Protein AF-A0A7X6U8U7-F1 (afdb_monomer)

Solvent-accessible surface area (backbone atoms only — not comparable to full-atom values): 4763 Å² total; per-residue (Å²): 133,85,76,46,75,30,44,68,76,61,35,44,70,22,27,12,52,96,81,40,54,14,27,37,30,45,86,52,33,25,28,42,37,54,90,38,79,68,28,51,72,11,34,30,90,87,73,48,58,33,16,40,76,40,54,61,51,36,68,77,68,40,97,66,40,73,71,60,55,78,79,33,47,79,66,34,30,50,47,61,92,74,79,83,116

Foldseek 3Di:
DDFDEDELVRLQQCFLAPNHWFWEAAPFWIWTCNPPPCCHSQDHPNPHTGSYYCNPCLVVPNPCHPPCSVVTDTRGGYDDPPPPD

pLDDT: mean 91.94, std 12.19, range [41.12, 98.62]

Nearest PDB structures (foldseek):
  6nzx-assembly1_A  TM=9.775E-01  e=3.055E-09  Hadesarchaea archaeon YNP_N21
  6vz6-assembly1_A  TM=9.437E-01  e=7.241E-08  Methanococcoides burtonii
  1t0g-assembly1_A  TM=7.252E-01  e=1.248E-03  Arabidopsis thaliana
  4x8y-assembly1_A-2  TM=7.288E-01  e=3.289E-03  Homo sapiens
  4x8y-assembly2_B-3  TM=7.126E-01  e=8.126E-03  Homo sapiens

Structure (mmCIF, N/CA/C/O backbone):
data_AF-A0A7X6U8U7-F1
#
_entry.id   AF-A0A7X6U8U7-F1
#
loop_
_atom_site.group_PDB
_atom_site.id
_atom_site.type_symbol
_atom_site.label_atom_id
_atom_site.label_alt_id
_atom_site.label_comp_id
_atom_site.label_asym_id
_atom_site.label_entity_id
_atom_site.label_seq_id
_atom_site.pdbx_PDB_ins_code
_atom_site.Cartn_x
_atom_site.Cartn_y
_atom_site.Cartn_z
_atom_site.occupancy
_atom_site.B_iso_or_equiv
_atom_site.auth_seq_id
_atom_site.auth_comp_id
_atom_site.auth_asym_id
_atom_site.auth_atom_id
_atom_site.pdbx_PDB_model_num
ATOM 1 N N . MET A 1 1 ? -16.933 -16.105 8.021 1.00 48.41 1 MET A N 1
ATOM 2 C CA . MET A 1 1 ? -16.391 -14.743 8.191 1.00 48.41 1 MET A CA 1
ATOM 3 C C . MET A 1 1 ? -16.539 -14.061 6.852 1.00 48.41 1 MET A C 1
ATOM 5 O O . MET A 1 1 ? -16.120 -14.649 5.866 1.00 48.41 1 MET A O 1
ATOM 9 N N . THR A 1 2 ? -17.223 -12.926 6.802 1.00 70.12 2 THR A N 1
ATOM 10 C CA . THR A 1 2 ? -17.313 -12.105 5.593 1.00 70.12 2 THR A CA 1
ATOM 11 C C . THR A 1 2 ? -15.950 -11.494 5.308 1.00 70.12 2 THR A C 1
ATOM 13 O O . THR A 1 2 ? -15.249 -11.054 6.219 1.00 70.12 2 THR A O 1
ATOM 16 N N . GLU A 1 3 ? -15.551 -11.540 4.050 1.00 80.31 3 GLU A N 1
ATOM 17 C CA . GLU A 1 3 ? -14.315 -10.940 3.577 1.00 80.31 3 GLU A CA 1
ATOM 18 C C . GLU A 1 3 ? -14.531 -9.439 3.363 1.00 80.31 3 GLU A C 1
ATOM 20 O O . GLU A 1 3 ? -15.585 -9.044 2.868 1.00 80.31 3 GLU A O 1
ATOM 25 N N . GLN A 1 4 ? -13.582 -8.594 3.774 1.00 93.00 4 GLN A N 1
ATOM 26 C CA . GLN A 1 4 ? -13.702 -7.150 3.569 1.00 93.00 4 GLN A CA 1
ATOM 27 C C . GLN A 1 4 ? -13.477 -6.826 2.088 1.00 93.00 4 GLN A C 1
ATOM 29 O O . GLN A 1 4 ? -12.432 -7.165 1.533 1.00 93.00 4 GLN A O 1
ATOM 34 N N . ALA A 1 5 ? -14.441 -6.146 1.475 1.00 95.25 5 ALA A N 1
ATOM 35 C CA . ALA A 1 5 ? -14.318 -5.598 0.133 1.00 95.25 5 ALA A CA 1
ATOM 36 C C . ALA A 1 5 ? -13.771 -4.163 0.186 1.00 95.25 5 ALA A C 1
ATOM 38 O O . ALA A 1 5 ? -14.129 -3.384 1.079 1.00 95.25 5 ALA A O 1
ATOM 39 N N . PHE A 1 6 ? -12.912 -3.826 -0.771 1.00 95.56 6 PHE A N 1
ATOM 40 C CA . PHE A 1 6 ? -12.343 -2.495 -0.963 1.00 95.56 6 PHE A CA 1
ATOM 41 C C . PHE A 1 6 ? -12.574 -2.049 -2.404 1.00 95.56 6 PHE A C 1
ATOM 43 O O . PHE A 1 6 ? -12.237 -2.785 -3.322 1.00 95.56 6 PHE A O 1
ATOM 50 N N . THR A 1 7 ? -13.083 -0.839 -2.619 1.00 96.38 7 THR A N 1
ATOM 51 C CA . THR A 1 7 ? -12.968 -0.176 -3.927 1.00 96.38 7 THR A CA 1
ATOM 52 C C . THR A 1 7 ? -11.567 0.418 -4.080 1.00 96.38 7 THR A C 1
ATOM 54 O O . THR A 1 7 ? -10.835 0.554 -3.094 1.00 96.38 7 THR A O 1
ATOM 57 N N . LEU A 1 8 ? -11.191 0.834 -5.292 1.00 95.69 8 LEU A N 1
ATOM 58 C CA . LEU A 1 8 ? -9.938 1.568 -5.509 1.00 95.69 8 LEU A CA 1
ATOM 59 C C . LEU A 1 8 ? -9.888 2.873 -4.697 1.00 95.69 8 LEU A C 1
ATOM 61 O O . LEU A 1 8 ? -8.853 3.200 -4.120 1.00 95.69 8 LEU A O 1
ATOM 65 N N . GLU A 1 9 ? -11.011 3.585 -4.588 1.00 95.75 9 GLU A N 1
ATOM 66 C CA . GLU A 1 9 ? -11.109 4.814 -3.790 1.00 95.75 9 GLU A CA 1
ATOM 67 C C . GLU A 1 9 ? -10.916 4.551 -2.292 1.00 95.75 9 GLU A C 1
ATOM 69 O O . GLU A 1 9 ? -10.204 5.295 -1.613 1.00 95.75 9 GLU A O 1
ATOM 74 N N . ALA A 1 10 ? -11.520 3.476 -1.772 1.00 96.12 10 ALA A N 1
ATOM 75 C CA . ALA A 1 10 ? -11.335 3.069 -0.385 1.00 96.12 10 ALA A CA 1
ATOM 76 C C . ALA A 1 10 ? -9.892 2.617 -0.135 1.00 96.12 10 ALA A C 1
ATOM 78 O O . ALA A 1 10 ? -9.298 3.002 0.871 1.00 96.12 10 ALA A O 1
ATOM 79 N N . LEU A 1 11 ? -9.309 1.846 -1.061 1.00 97.75 11 LEU A N 1
ATOM 80 C CA . LEU A 1 11 ? -7.921 1.400 -0.992 1.00 97.75 11 LEU A CA 1
ATOM 81 C C . LEU A 1 11 ? -6.950 2.589 -0.948 1.00 97.75 11 LEU A C 1
ATOM 83 O O . LEU A 1 11 ? -6.014 2.561 -0.154 1.00 97.75 11 LEU A O 1
ATOM 87 N N . ALA A 1 12 ? -7.208 3.655 -1.710 1.00 97.81 12 ALA A N 1
ATOM 88 C CA . ALA A 1 12 ? -6.368 4.853 -1.755 1.00 97.81 12 ALA A CA 1
ATOM 89 C C . ALA A 1 12 ? -6.223 5.582 -0.405 1.00 97.81 12 ALA A C 1
ATOM 91 O O . ALA A 1 12 ? -5.269 6.331 -0.223 1.00 97.81 12 ALA A O 1
ATOM 92 N N . GLN A 1 13 ? -7.122 5.347 0.559 1.00 97.88 13 GLN A N 1
ATOM 93 C CA . GLN A 1 13 ? -7.009 5.901 1.917 1.00 97.88 13 GLN A CA 1
ATOM 94 C C . GLN A 1 13 ? -5.956 5.179 2.777 1.00 97.88 13 GLN A C 1
ATOM 96 O O . GLN A 1 13 ? -5.549 5.684 3.823 1.00 97.88 13 GLN A O 1
ATOM 101 N N . TYR A 1 14 ? -5.517 3.993 2.352 1.00 98.12 14 TYR A N 1
ATOM 102 C CA . TYR A 1 14 ? -4.511 3.171 3.021 1.00 98.12 14 TYR A CA 1
ATOM 103 C C . TYR A 1 14 ? -3.140 3.371 2.365 1.00 98.12 14 TYR A C 1
ATOM 105 O O . TYR A 1 14 ? -2.499 2.429 1.893 1.00 98.12 14 TYR A O 1
ATOM 113 N N . ASP A 1 15 ? -2.712 4.629 2.312 1.00 98.25 15 ASP A N 1
ATOM 114 C CA . ASP A 1 15 ? -1.517 5.088 1.603 1.00 98.25 15 ASP A CA 1
ATOM 115 C C . ASP A 1 15 ? -0.223 5.012 2.424 1.00 98.25 15 ASP A C 1
ATOM 117 O O . ASP A 1 15 ? 0.845 5.272 1.877 1.00 98.25 15 ASP A O 1
ATOM 121 N N . GLY A 1 16 ? -0.284 4.654 3.710 1.00 97.50 16 GLY A N 1
ATOM 122 C CA . GLY A 1 16 ? 0.884 4.599 4.594 1.00 97.50 16 GLY A CA 1
ATOM 123 C C . GLY A 1 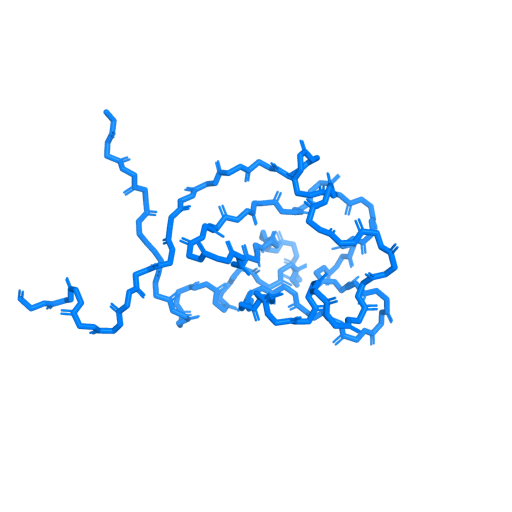16 ? 1.437 5.955 5.041 1.00 97.50 16 GLY A C 1
ATOM 124 O O . GLY A 1 16 ? 2.464 5.992 5.718 1.00 97.50 16 GLY A O 1
ATOM 125 N N . LEU A 1 17 ? 0.786 7.063 4.681 1.00 96.81 17 LEU A N 1
ATOM 126 C CA . LEU A 1 17 ? 1.236 8.410 5.023 1.00 96.81 17 LEU A CA 1
ATOM 127 C C . LEU A 1 17 ? 0.657 8.858 6.366 1.00 96.81 17 LEU A C 1
ATOM 129 O O . LEU A 1 17 ? -0.436 8.462 6.764 1.00 96.81 17 LEU A O 1
ATOM 133 N N . GLU A 1 18 ? 1.392 9.715 7.078 1.00 95.00 18 GLU A N 1
ATOM 134 C CA . GLU A 1 18 ? 0.941 10.327 8.341 1.00 95.00 18 GLU A CA 1
ATOM 135 C C . GLU A 1 18 ? 0.486 9.296 9.396 1.00 95.00 18 GLU A C 1
ATOM 137 O O . GLU A 1 18 ? -0.438 9.530 10.174 1.00 95.00 18 GLU A O 1
ATOM 142 N N . GLY A 1 19 ? 1.127 8.122 9.412 1.00 92.75 19 GLY A N 1
ATOM 143 C CA . GLY A 1 19 ? 0.801 7.028 10.331 1.00 92.75 19 GLY A CA 1
ATOM 144 C C . GLY A 1 19 ? -0.443 6.217 9.949 1.00 92.75 19 GLY A C 1
ATOM 145 O O . GLY A 1 19 ? -0.847 5.337 10.714 1.00 92.75 19 GLY A O 1
ATOM 146 N N . ARG A 1 20 ? -1.052 6.474 8.783 1.00 97.00 20 ARG A N 1
ATOM 147 C CA . ARG A 1 20 ? -2.093 5.607 8.222 1.00 97.00 20 ARG A CA 1
ATOM 148 C C . ARG A 1 20 ? -1.517 4.239 7.867 1.00 97.00 20 ARG A C 1
ATOM 150 O O . ARG A 1 20 ? -0.317 4.053 7.689 1.00 97.00 20 ARG A O 1
ATOM 157 N N . LYS A 1 21 ? -2.408 3.256 7.771 1.00 98.25 21 LYS A N 1
ATOM 158 C CA . LYS A 1 21 ? -2.081 1.914 7.284 1.00 98.25 21 LYS A CA 1
ATOM 159 C C . LYS A 1 21 ? -1.684 1.964 5.805 1.00 98.25 21 LYS A C 1
ATOM 161 O O . LYS A 1 21 ? -2.181 2.817 5.079 1.00 98.25 21 LYS A O 1
ATOM 166 N N . ALA A 1 22 ? -0.820 1.046 5.379 1.00 98.50 22 ALA A N 1
ATOM 167 C CA . ALA A 1 22 ? -0.337 0.933 4.004 1.00 98.50 22 ALA A CA 1
ATOM 168 C C . ALA A 1 22 ? -0.830 -0.379 3.387 1.00 98.50 22 ALA A C 1
ATOM 170 O O . ALA A 1 22 ? -0.351 -1.448 3.777 1.00 98.50 22 ALA A O 1
ATOM 171 N N . TYR A 1 23 ? -1.784 -0.319 2.455 1.00 98.62 23 TYR A N 1
ATOM 172 C CA . TYR A 1 23 ? -2.337 -1.498 1.774 1.00 98.62 23 TYR A CA 1
ATOM 173 C C . TYR A 1 23 ? -2.038 -1.471 0.276 1.00 98.62 23 TYR A C 1
ATOM 175 O O . TYR A 1 23 ? -1.945 -0.409 -0.324 1.00 98.62 23 TYR A O 1
ATOM 183 N N . ILE A 1 24 ? -1.930 -2.637 -0.355 1.00 98.38 24 ILE A N 1
ATOM 184 C CA . ILE A 1 24 ? -1.843 -2.764 -1.818 1.00 98.38 24 ILE A CA 1
ATOM 185 C C . ILE A 1 24 ? -2.813 -3.833 -2.306 1.00 98.38 24 ILE A C 1
ATOM 187 O O . ILE A 1 24 ? -3.081 -4.792 -1.581 1.00 98.38 24 ILE A O 1
ATOM 191 N N . ALA A 1 25 ? -3.304 -3.696 -3.533 1.00 98.19 25 ALA A N 1
ATOM 192 C CA . ALA A 1 25 ? -4.020 -4.764 -4.217 1.00 98.19 25 ALA A CA 1
ATOM 193 C C . ALA A 1 25 ? -3.091 -5.485 -5.202 1.00 98.19 25 ALA A C 1
ATOM 195 O O . ALA A 1 25 ? -2.286 -4.854 -5.884 1.00 98.19 25 ALA A O 1
ATOM 196 N N . VAL A 1 26 ? -3.190 -6.812 -5.252 1.00 97.56 26 VAL A N 1
ATOM 197 C CA . VAL A 1 26 ? -2.575 -7.649 -6.286 1.00 97.56 26 VAL A CA 1
ATOM 198 C C . VAL A 1 26 ? -3.533 -8.785 -6.620 1.00 97.56 26 VAL A C 1
ATOM 200 O O . VAL A 1 26 ? -3.956 -9.522 -5.733 1.00 97.56 26 VAL A O 1
ATOM 203 N N . ASP A 1 27 ? -3.864 -8.918 -7.901 1.00 95.56 27 ASP A N 1
ATOM 204 C CA . ASP A 1 27 ? -4.766 -9.922 -8.468 1.00 95.56 27 ASP A CA 1
ATOM 205 C C . ASP A 1 27 ? -6.104 -10.009 -7.716 1.00 95.56 27 ASP A C 1
ATOM 207 O O . ASP A 1 27 ? -6.581 -11.090 -7.368 1.00 95.56 27 ASP A O 1
ATOM 211 N N . GLY A 1 28 ? -6.686 -8.846 -7.409 1.00 95.62 28 GLY A N 1
ATOM 212 C CA . GLY A 1 28 ? -7.954 -8.739 -6.687 1.00 95.62 28 GLY A CA 1
ATOM 213 C C . GLY A 1 28 ? -7.862 -8.995 -5.179 1.00 95.62 28 GLY A C 1
ATOM 214 O O . GLY A 1 28 ? -8.879 -8.954 -4.495 1.00 95.62 28 GLY A O 1
ATOM 215 N N . VAL A 1 29 ? -6.674 -9.235 -4.619 1.00 97.31 29 VAL A N 1
ATOM 216 C CA . VAL A 1 29 ? -6.475 -9.442 -3.177 1.00 97.31 29 VAL A CA 1
ATOM 217 C C . VAL A 1 29 ? -5.815 -8.219 -2.554 1.00 97.31 29 VAL A C 1
ATOM 219 O O . VAL A 1 29 ? -4.814 -7.728 -3.065 1.00 97.31 29 VAL A O 1
ATOM 222 N N . VAL A 1 30 ? -6.342 -7.755 -1.418 1.00 98.12 30 VAL A N 1
ATOM 223 C CA . VAL A 1 30 ? -5.772 -6.631 -0.663 1.00 98.12 30 VAL A CA 1
ATOM 224 C C . VAL A 1 30 ? -4.870 -7.147 0.454 1.00 98.12 30 VAL A C 1
ATOM 226 O O . VAL A 1 30 ? -5.276 -7.971 1.284 1.00 98.12 30 VAL A O 1
ATOM 229 N N . TYR A 1 31 ? -3.644 -6.631 0.483 1.00 98.19 31 TYR A N 1
ATOM 230 C CA . TYR A 1 31 ? -2.585 -6.994 1.414 1.00 98.19 31 TYR A CA 1
ATOM 231 C C . TYR A 1 31 ? -2.180 -5.801 2.280 1.00 98.19 31 TYR A C 1
ATOM 233 O O . TYR A 1 31 ? -1.933 -4.714 1.765 1.00 98.19 31 TYR A O 1
ATOM 241 N N . ASP A 1 32 ? -2.055 -6.030 3.585 1.00 98.25 32 ASP A N 1
ATOM 242 C CA . ASP A 1 32 ? -1.453 -5.094 4.530 1.00 98.25 32 ASP A CA 1
ATOM 243 C C . ASP A 1 32 ? 0.071 -5.229 4.498 1.00 98.25 32 ASP A C 1
ATOM 245 O O . ASP A 1 32 ? 0.624 -6.288 4.824 1.00 98.25 32 ASP A O 1
ATOM 249 N N . VAL A 1 33 ? 0.729 -4.144 4.092 1.00 97.81 33 VAL A N 1
ATOM 250 C CA . VAL A 1 33 ? 2.187 -4.012 4.007 1.00 97.81 33 VAL A CA 1
ATOM 251 C C . VAL A 1 33 ? 2.744 -3.032 5.043 1.00 97.81 33 VAL A C 1
ATOM 253 O O . VAL A 1 33 ? 3.936 -2.745 5.014 1.00 97.81 33 VAL A O 1
ATOM 256 N N . THR A 1 34 ? 1.920 -2.555 5.985 1.00 97.94 34 THR A N 1
ATOM 257 C CA . THR A 1 34 ? 2.285 -1.524 6.977 1.00 97.94 34 THR A CA 1
ATOM 258 C C . THR A 1 34 ? 3.553 -1.874 7.751 1.00 97.94 34 THR A C 1
ATOM 260 O O . THR A 1 34 ? 4.415 -1.024 7.945 1.00 97.94 34 THR A O 1
ATOM 263 N N . ASP A 1 35 ? 3.684 -3.131 8.177 1.00 96.31 35 ASP A N 1
ATOM 264 C CA . ASP A 1 35 ? 4.796 -3.575 9.024 1.00 96.31 35 ASP A CA 1
ATOM 265 C C . ASP A 1 35 ? 5.978 -4.138 8.207 1.00 96.31 35 ASP A C 1
ATOM 267 O O . ASP A 1 35 ? 6.898 -4.749 8.757 1.00 96.31 35 ASP A O 1
ATOM 271 N N . ILE A 1 36 ? 5.969 -3.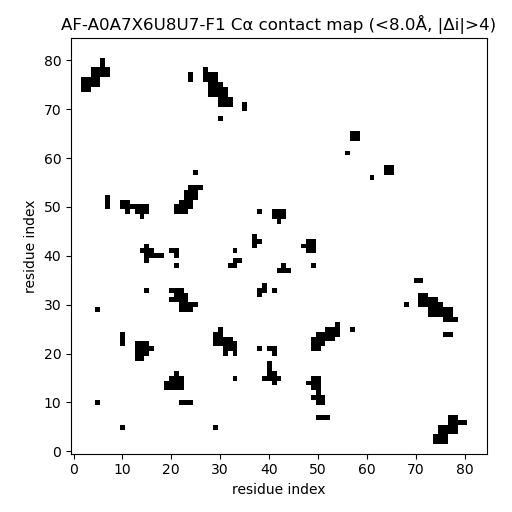958 6.878 1.00 96.00 36 ILE A N 1
ATOM 272 C CA . ILE A 1 36 ? 7.049 -4.390 5.988 1.00 96.00 36 ILE A CA 1
ATOM 273 C C . ILE A 1 36 ? 8.044 -3.231 5.821 1.00 96.00 36 ILE A C 1
ATOM 275 O O . ILE A 1 36 ? 7.687 -2.215 5.228 1.00 96.00 36 ILE A O 1
ATOM 279 N N . PRO A 1 37 ? 9.317 -3.372 6.248 1.00 95.31 37 PRO A N 1
ATOM 280 C CA . PRO A 1 37 ? 10.288 -2.271 6.222 1.00 95.31 37 PRO A CA 1
ATOM 281 C C . PRO A 1 37 ? 10.497 -1.628 4.844 1.00 95.31 37 PRO A C 1
ATOM 283 O O . PRO A 1 37 ? 10.788 -0.445 4.740 1.00 95.31 37 PRO A O 1
ATOM 286 N N . GLN A 1 38 ? 10.338 -2.402 3.769 1.00 95.00 38 GLN A N 1
ATOM 287 C CA . GLN A 1 38 ? 10.460 -1.929 2.388 1.00 95.00 38 GLN A CA 1
ATOM 288 C C . GLN A 1 38 ? 9.311 -1.010 1.936 1.00 95.00 38 GLN A C 1
ATOM 290 O O . GLN A 1 38 ? 9.392 -0.488 0.826 1.00 95.00 38 GLN A O 1
ATOM 295 N N . TRP A 1 39 ? 8.259 -0.872 2.743 1.00 96.81 39 TRP A N 1
ATOM 296 C CA . TRP A 1 39 ? 7.087 -0.020 2.527 1.00 96.81 39 TRP A CA 1
ATOM 297 C C . TRP A 1 39 ? 6.988 1.090 3.584 1.00 96.81 39 TRP A C 1
ATOM 299 O O . TRP A 1 39 ? 5.904 1.620 3.823 1.00 96.81 39 TRP A O 1
ATOM 309 N N . GLN A 1 40 ? 8.102 1.429 4.242 1.00 94.62 40 GLN A N 1
ATOM 310 C CA . GLN A 1 40 ? 8.142 2.511 5.222 1.00 94.62 40 GLN A CA 1
ATOM 311 C C . GLN A 1 40 ? 7.557 3.805 4.634 1.00 94.62 40 GLN A C 1
ATOM 313 O O . GLN A 1 40 ? 7.816 4.146 3.480 1.00 94.62 40 GLN A O 1
ATOM 318 N N . ASP A 1 41 ? 6.726 4.485 5.428 1.00 95.38 41 ASP A N 1
ATOM 319 C CA . ASP A 1 41 ? 5.977 5.685 5.029 1.00 95.38 41 ASP A CA 1
ATOM 320 C C . ASP A 1 41 ? 5.129 5.479 3.755 1.00 95.38 41 ASP A C 1
ATOM 322 O O . ASP A 1 41 ? 4.907 6.392 2.959 1.00 95.38 41 ASP A O 1
ATOM 326 N N . GLY A 1 42 ? 4.681 4.239 3.533 1.00 96.94 42 GLY A N 1
ATOM 327 C CA . GLY A 1 42 ? 3.853 3.855 2.397 1.00 96.94 42 GLY A CA 1
ATOM 328 C C . GLY A 1 42 ? 4.577 3.830 1.054 1.00 96.94 42 GLY A C 1
ATOM 329 O O . GLY A 1 42 ? 3.919 3.657 0.031 1.00 96.94 42 GLY A O 1
ATOM 330 N N . LEU A 1 43 ? 5.902 3.989 1.025 1.00 97.50 43 LEU A N 1
ATOM 331 C CA . LEU A 1 43 ? 6.665 4.141 -0.207 1.00 97.50 43 LEU A CA 1
ATOM 332 C C . LEU A 1 43 ? 7.630 2.97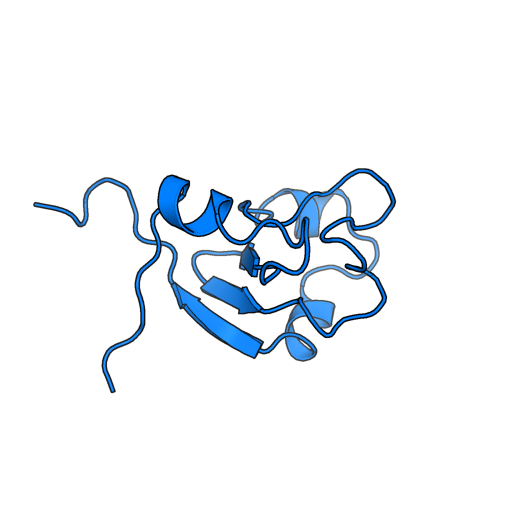6 -0.419 1.00 97.50 43 LEU A C 1
ATOM 334 O O . LEU A 1 43 ? 8.549 2.744 0.363 1.00 97.50 43 LEU A O 1
ATOM 338 N N . HIS A 1 44 ? 7.473 2.283 -1.542 1.00 96.00 44 HIS A N 1
ATOM 339 C CA . HIS A 1 44 ? 8.376 1.231 -1.978 1.00 96.00 44 HIS A CA 1
ATOM 340 C C . HIS A 1 44 ? 9.280 1.711 -3.117 1.00 96.00 44 HIS A C 1
ATOM 342 O O . HIS A 1 44 ? 8.822 2.231 -4.140 1.00 96.00 44 HIS A O 1
ATOM 348 N N . GLN A 1 45 ? 10.594 1.545 -2.930 1.00 94.06 45 GLN A N 1
ATOM 349 C CA . GLN A 1 45 ? 11.646 1.910 -3.894 1.00 94.06 45 GLN A CA 1
ATOM 350 C C . GLN A 1 45 ? 11.600 3.371 -4.378 1.00 94.06 45 GLN A C 1
ATOM 352 O O . GLN A 1 45 ? 12.046 3.679 -5.481 1.00 94.06 45 GLN A O 1
ATOM 357 N N . GLY A 1 46 ? 11.024 4.278 -3.584 1.00 94.56 46 GLY A N 1
ATOM 358 C CA . GLY A 1 46 ? 10.885 5.686 -3.964 1.00 94.56 46 GLY A CA 1
ATOM 359 C C . GLY A 1 46 ? 9.889 5.955 -5.100 1.00 94.56 46 GLY A C 1
ATOM 360 O O . GLY A 1 46 ? 9.846 7.076 -5.601 1.00 94.56 46 GLY A O 1
ATOM 361 N N . ARG A 1 47 ? 9.111 4.952 -5.536 1.00 95.50 47 ARG A N 1
ATOM 362 C CA . ARG A 1 47 ? 8.248 5.044 -6.727 1.00 95.50 47 ARG A CA 1
ATOM 363 C C . A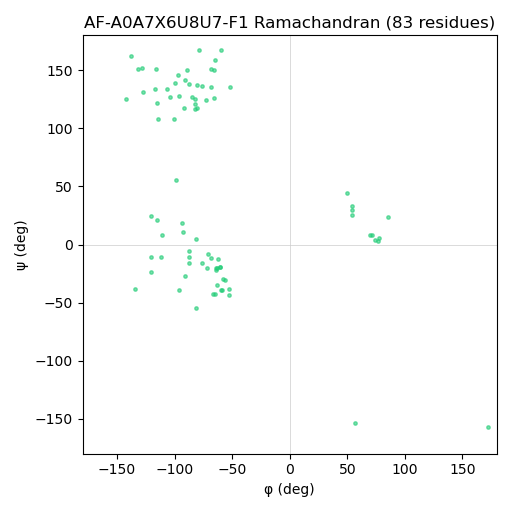RG A 1 47 ? 6.838 4.500 -6.521 1.00 95.50 47 ARG A C 1
ATOM 365 O O . ARG A 1 47 ? 5.892 5.052 -7.080 1.00 95.50 47 ARG A O 1
ATOM 372 N N . PHE A 1 48 ? 6.688 3.414 -5.771 1.00 96.81 48 PHE A N 1
ATOM 373 C CA . PHE A 1 48 ? 5.408 2.731 -5.611 1.00 96.81 48 PHE A CA 1
ATOM 374 C C . PHE A 1 48 ? 4.782 3.130 -4.272 1.00 96.81 48 PHE A C 1
ATOM 376 O O . PHE A 1 48 ? 5.284 2.748 -3.220 1.00 96.81 48 PHE A O 1
ATOM 383 N N . GLN A 1 49 ? 3.719 3.933 -4.317 1.00 98.06 49 GLN A N 1
ATOM 384 C CA . GLN A 1 49 ? 2.961 4.357 -3.139 1.00 98.06 49 GLN A CA 1
ATOM 385 C C . GLN A 1 49 ? 1.873 3.331 -2.809 1.00 98.06 49 GLN A C 1
ATOM 387 O O . GLN A 1 49 ? 1.160 2.879 -3.703 1.00 98.06 49 GLN A O 1
ATOM 392 N N . ALA A 1 50 ? 1.691 3.016 -1.531 1.00 98.31 50 ALA A N 1
ATOM 393 C CA . ALA A 1 50 ? 0.562 2.222 -1.071 1.00 98.31 50 ALA A CA 1
ATOM 394 C C . ALA A 1 50 ? -0.788 2.892 -1.415 1.00 98.31 50 ALA A C 1
ATOM 396 O O . ALA A 1 50 ? -0.866 4.049 -1.829 1.00 98.31 50 ALA A O 1
ATOM 397 N N . GLY A 1 51 ? -1.864 2.129 -1.274 1.00 98.19 51 GLY A N 1
AT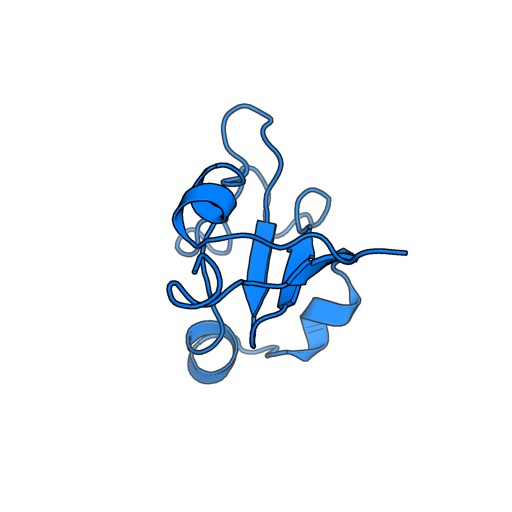OM 398 C CA . GLY A 1 51 ? -3.223 2.509 -1.635 1.00 98.19 51 GLY A CA 1
ATOM 399 C C . GLY A 1 51 ? -3.568 2.264 -3.106 1.00 98.19 51 GLY A C 1
ATOM 400 O O . GLY A 1 51 ? -4.450 2.925 -3.648 1.00 98.19 51 GLY A O 1
ATOM 401 N N . LYS A 1 52 ? -2.864 1.347 -3.784 1.00 98.19 52 LYS A N 1
ATOM 402 C CA . LYS A 1 52 ? -3.009 1.100 -5.230 1.00 98.19 52 LYS A CA 1
ATOM 403 C C . LYS A 1 52 ? -2.997 -0.384 -5.580 1.00 98.19 52 LYS A C 1
ATOM 405 O O . LYS A 1 52 ? -2.536 -1.216 -4.798 1.00 98.19 52 LYS A O 1
ATOM 410 N N . ASP A 1 53 ? -3.489 -0.685 -6.777 1.00 97.88 53 ASP A N 1
ATOM 411 C CA . ASP A 1 53 ? -3.337 -1.987 -7.418 1.00 97.88 53 ASP A CA 1
ATOM 412 C C . ASP A 1 53 ? -1.995 -2.054 -8.160 1.00 97.88 53 ASP A C 1
ATOM 414 O O . ASP A 1 53 ? -1.682 -1.175 -8.961 1.00 97.88 53 ASP A O 1
ATOM 418 N N . TYR A 1 54 ? -1.212 -3.091 -7.862 1.00 97.69 54 TYR A N 1
ATOM 419 C CA . TYR A 1 54 ? 0.092 -3.373 -8.457 1.00 97.69 54 TYR A CA 1
ATOM 420 C C . TYR A 1 54 ? 0.152 -4.734 -9.154 1.00 97.69 54 TYR A C 1
ATOM 422 O O . TYR A 1 54 ? 1.228 -5.318 -9.304 1.00 97.69 54 TYR A O 1
ATOM 430 N N . SER A 1 55 ? -0.995 -5.261 -9.588 1.00 96.62 55 SER A N 1
ATOM 431 C CA . SER A 1 55 ? -1.109 -6.551 -10.279 1.00 96.62 55 SER A CA 1
ATOM 432 C C . SER A 1 55 ? -0.177 -6.667 -11.486 1.00 96.62 55 SER A C 1
ATOM 434 O O . SER A 1 55 ? 0.413 -7.730 -11.712 1.00 96.62 55 SER A O 1
ATOM 436 N N . GLN A 1 56 ? -0.011 -5.572 -12.234 1.00 96.25 56 GLN A N 1
ATOM 437 C CA . GLN A 1 56 ? 0.853 -5.495 -13.413 1.00 96.25 56 GLN A CA 1
ATOM 438 C C . GLN A 1 56 ? 2.318 -5.282 -13.010 1.00 96.25 56 GLN A C 1
ATOM 440 O O . GLN A 1 56 ? 3.190 -6.078 -13.361 1.00 96.25 56 GLN A O 1
ATOM 445 N N . GLU A 1 57 ? 2.593 -4.250 -12.215 1.00 95.94 57 GLU A N 1
ATOM 446 C CA . GLU A 1 57 ? 3.939 -3.800 -11.856 1.00 95.94 57 GLU A CA 1
ATOM 447 C C . GLU A 1 57 ? 4.705 -4.862 -11.065 1.00 95.94 57 GLU A C 1
ATOM 449 O O . GLU A 1 57 ? 5.909 -5.046 -11.263 1.00 95.94 57 GLU A O 1
ATOM 454 N N . ILE A 1 58 ? 4.018 -5.638 -10.220 1.00 94.19 58 ILE A N 1
ATOM 455 C CA . ILE A 1 58 ? 4.650 -6.742 -9.493 1.00 94.19 58 ILE A CA 1
ATOM 456 C C . ILE A 1 58 ? 5.161 -7.848 -10.428 1.00 94.19 58 ILE A C 1
ATOM 458 O O . ILE A 1 58 ? 6.033 -8.615 -10.035 1.00 94.19 58 ILE A O 1
ATOM 462 N N . ARG A 1 59 ? 4.657 -7.946 -11.663 1.00 93.12 59 ARG A N 1
ATOM 463 C CA . ARG A 1 59 ? 5.099 -8.937 -12.659 1.00 93.12 59 ARG A CA 1
ATOM 464 C C . ARG A 1 59 ? 6.142 -8.377 -13.612 1.00 93.12 59 ARG A C 1
ATOM 466 O O . ARG A 1 59 ? 7.056 -9.103 -13.991 1.00 93.12 59 ARG A O 1
ATOM 473 N N . SER A 1 60 ? 5.986 -7.120 -14.021 1.00 94.31 60 SER A N 1
ATOM 474 C CA . SER A 1 60 ? 6.840 -6.494 -15.033 1.00 94.31 60 SER A CA 1
ATOM 475 C C . SER A 1 60 ? 8.054 -5.772 -14.456 1.00 94.31 60 SER A C 1
ATOM 477 O O . SER A 1 60 ? 9.058 -5.645 -15.151 1.00 94.31 60 SER A O 1
ATOM 479 N N . GLU A 1 61 ? 7.979 -5.289 -13.213 1.00 93.94 61 GLU A N 1
ATOM 480 C CA . GLU A 1 61 ? 8.999 -4.406 -12.632 1.00 93.94 61 GLU A CA 1
ATOM 481 C C . GLU A 1 61 ? 9.667 -4.972 -11.371 1.00 93.94 61 GLU A C 1
ATOM 483 O O . GLU A 1 61 ? 10.792 -4.589 -11.048 1.00 93.94 61 GLU A O 1
ATOM 488 N N . SER A 1 62 ? 9.014 -5.892 -10.653 1.00 90.56 62 SER A N 1
ATOM 489 C CA . SER A 1 62 ? 9.589 -6.481 -9.439 1.00 90.56 62 SER A CA 1
ATOM 490 C C . SER A 1 62 ? 10.561 -7.625 -9.760 1.00 90.56 62 SER A C 1
ATOM 492 O O . SER A 1 62 ? 10.130 -8.659 -10.276 1.00 90.56 62 SER A O 1
ATOM 494 N N . PRO A 1 63 ? 11.845 -7.546 -9.354 1.00 91.00 63 PRO A N 1
ATOM 495 C CA . PRO A 1 63 ? 12.800 -8.646 -9.529 1.00 91.00 63 PRO A CA 1
ATOM 496 C C . PRO A 1 63 ? 12.482 -9.870 -8.651 1.00 91.00 63 PRO A C 1
ATOM 498 O O . PRO A 1 63 ? 13.079 -10.930 -8.827 1.00 91.00 63 PRO A O 1
ATOM 501 N N . HIS A 1 64 ? 11.565 -9.732 -7.687 1.00 88.88 64 HIS A N 1
ATOM 502 C CA . HIS A 1 64 ? 11.172 -10.790 -6.750 1.00 88.88 64 HIS A CA 1
ATOM 503 C C . HIS A 1 64 ? 9.735 -11.295 -6.963 1.00 88.88 64 HIS A C 1
ATOM 505 O O . HIS A 1 64 ? 9.349 -12.324 -6.396 1.00 88.88 64 HIS A O 1
ATOM 511 N N . GLY A 1 65 ? 8.950 -10.601 -7.791 1.00 89.69 65 GLY A N 1
ATOM 512 C CA . GLY A 1 65 ? 7.598 -10.996 -8.169 1.00 89.69 65 GLY A CA 1
ATOM 513 C C . GLY A 1 65 ? 6.631 -11.204 -6.996 1.00 89.69 65 GLY A C 1
ATOM 514 O O . GLY A 1 65 ? 6.792 -10.659 -5.902 1.00 89.69 65 GLY A O 1
ATOM 515 N N . LEU A 1 66 ? 5.634 -12.060 -7.234 1.00 92.44 66 LEU A N 1
ATOM 516 C CA . LEU A 1 66 ? 4.555 -12.405 -6.297 1.00 92.44 66 LEU A CA 1
ATOM 517 C C . LEU A 1 66 ? 5.022 -13.091 -5.005 1.00 92.44 66 LEU A C 1
ATOM 519 O O . LEU A 1 66 ? 4.295 -13.088 -4.013 1.00 92.44 66 LEU A O 1
ATOM 523 N N . SER A 1 67 ? 6.222 -13.680 -4.990 1.00 92.44 67 SER A N 1
ATOM 524 C CA . SER A 1 67 ? 6.718 -14.462 -3.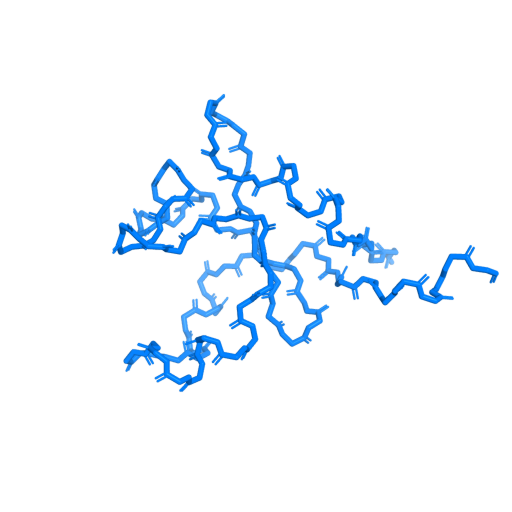846 1.00 92.44 67 SER A CA 1
ATOM 525 C C . SER A 1 67 ? 6.758 -13.656 -2.539 1.00 92.44 67 SER A C 1
ATOM 527 O O . SER A 1 67 ? 6.549 -14.208 -1.456 1.00 92.44 67 SER A O 1
ATOM 529 N N . MET A 1 68 ? 6.949 -12.336 -2.639 1.00 90.06 68 MET A N 1
ATOM 530 C CA . MET A 1 68 ? 7.013 -11.432 -1.490 1.00 90.06 68 MET A CA 1
ATOM 531 C C . MET A 1 68 ? 5.658 -11.200 -0.811 1.00 90.06 68 MET A C 1
ATOM 533 O O . MET A 1 68 ? 5.644 -10.857 0.370 1.00 90.06 68 MET A O 1
ATOM 537 N N . LEU A 1 69 ? 4.528 -11.452 -1.487 1.00 93.00 69 LEU A N 1
ATOM 538 C CA . LEU A 1 69 ? 3.188 -11.300 -0.894 1.00 93.00 69 LEU A CA 1
ATOM 539 C C . LEU A 1 69 ? 2.944 -12.262 0.272 1.00 93.00 69 LEU A C 1
ATOM 541 O O . LEU A 1 69 ? 2.133 -11.9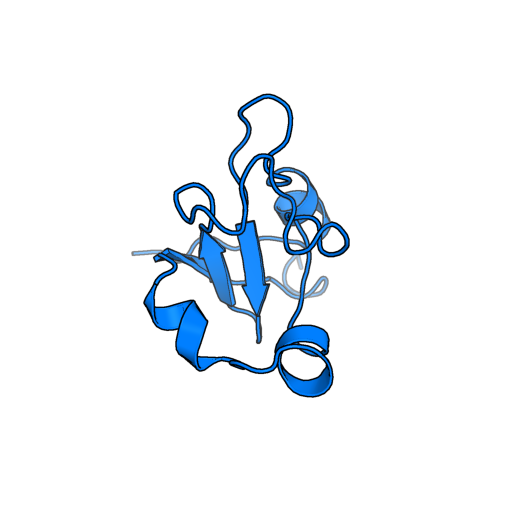71 1.142 1.00 93.00 69 LEU A O 1
ATOM 545 N N . SER A 1 70 ? 3.696 -13.364 0.349 1.00 94.25 70 SER A N 1
ATOM 546 C CA . SER A 1 70 ? 3.669 -14.289 1.492 1.00 94.25 70 SER A CA 1
ATOM 547 C C . SER A 1 70 ? 4.065 -13.637 2.825 1.00 94.25 70 SER A C 1
ATOM 549 O O . SER A 1 70 ? 3.741 -14.165 3.887 1.00 94.25 70 SER A O 1
ATOM 551 N N . ARG A 1 71 ? 4.758 -12.490 2.779 1.00 93.25 71 ARG A N 1
ATOM 552 C CA . ARG A 1 71 ? 5.154 -11.701 3.955 1.00 93.25 71 ARG A CA 1
ATOM 553 C C . ARG A 1 71 ? 4.085 -10.699 4.386 1.00 93.25 71 ARG A C 1
ATOM 555 O O . ARG A 1 71 ? 4.182 -10.166 5.487 1.00 93.25 71 ARG A O 1
ATOM 562 N N . ALA A 1 72 ? 3.116 -10.421 3.518 1.00 96.19 72 ALA A N 1
ATOM 563 C CA . ALA A 1 72 ? 2.053 -9.464 3.761 1.00 96.19 72 ALA A CA 1
ATOM 564 C C . ALA A 1 72 ? 0.795 -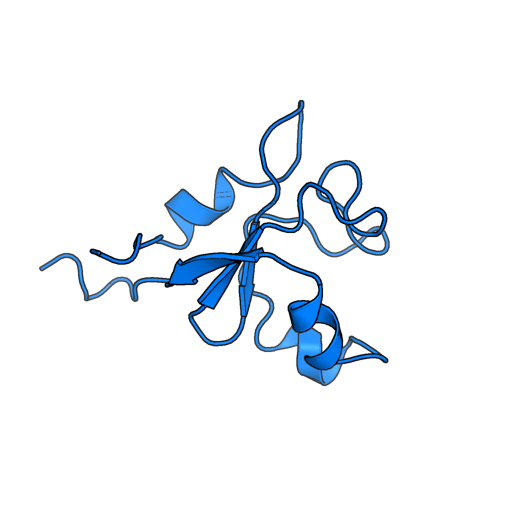10.182 4.251 1.00 96.19 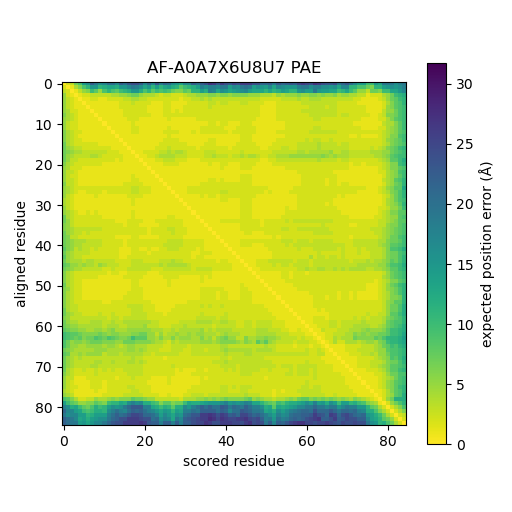72 ALA A C 1
ATOM 566 O O . ALA A 1 72 ? 0.480 -11.304 3.844 1.00 96.19 72 ALA A O 1
ATOM 567 N N . LYS A 1 73 ? 0.045 -9.527 5.134 1.00 96.12 73 LYS A N 1
ATOM 568 C CA . LYS A 1 73 ? -1.204 -10.091 5.642 1.00 96.12 73 LYS A CA 1
ATOM 569 C C . LYS A 1 73 ? -2.318 -9.811 4.643 1.00 96.12 73 LYS A C 1
ATOM 571 O O . LYS A 1 73 ? -2.595 -8.658 4.342 1.00 96.12 73 LYS A O 1
ATOM 576 N N . ARG A 1 74 ? -3.024 -10.844 4.189 1.00 96.88 74 ARG A N 1
ATOM 577 C CA . ARG A 1 74 ? -4.277 -10.659 3.446 1.00 96.88 74 ARG A CA 1
ATOM 578 C C . ARG A 1 74 ? -5.339 -10.035 4.354 1.00 96.88 74 ARG A C 1
ATOM 580 O O . ARG A 1 74 ? -5.622 -10.576 5.424 1.00 96.88 74 ARG A O 1
ATOM 587 N N . VAL A 1 75 ? -5.934 -8.928 3.919 1.00 97.31 75 VAL A N 1
ATOM 588 C CA . VAL A 1 75 ? -6.956 -8.187 4.682 1.00 97.31 75 VAL A CA 1
ATOM 589 C C . VAL A 1 75 ? -8.293 -8.061 3.960 1.00 97.31 75 VAL A C 1
ATOM 591 O O . VAL A 1 75 ? -9.281 -7.710 4.599 1.00 97.31 75 VAL A O 1
ATOM 594 N N . GLY A 1 76 ? -8.358 -8.409 2.675 1.00 96.56 76 GLY A N 1
ATOM 595 C CA . GLY A 1 76 ? -9.613 -8.422 1.934 1.00 96.56 76 GLY A CA 1
ATOM 596 C C . GLY A 1 76 ? -9.427 -8.656 0.445 1.00 96.56 76 GLY A C 1
ATOM 597 O O . GLY A 1 76 ? -8.407 -9.206 0.018 1.00 96.56 76 GLY A O 1
ATOM 598 N N . VAL A 1 77 ? -10.416 -8.217 -0.324 1.00 96.81 77 VAL A N 1
ATOM 599 C CA . VAL A 1 77 ? -10.435 -8.260 -1.789 1.00 96.81 77 VAL A CA 1
ATOM 600 C C . VAL A 1 77 ? -10.759 -6.900 -2.376 1.00 96.81 77 VAL A C 1
ATOM 602 O O . VAL A 1 77 ? -11.429 -6.080 -1.747 1.00 96.81 77 VAL A O 1
ATOM 605 N N . LEU A 1 78 ? -10.252 -6.668 -3.580 1.00 96.00 78 LEU A N 1
ATOM 606 C CA . LEU A 1 78 ? -10.608 -5.518 -4.386 1.00 96.00 78 LEU A CA 1
ATOM 607 C C . LEU A 1 78 ? -11.940 -5.830 -5.075 1.00 96.00 78 LEU A C 1
ATOM 609 O O . LEU A 1 78 ? -12.032 -6.795 -5.832 1.00 96.00 78 LEU A O 1
ATOM 613 N N . ALA A 1 79 ? -12.967 -5.049 -4.762 1.00 91.69 79 ALA A N 1
ATOM 614 C CA . ALA A 1 79 ? -14.238 -5.092 -5.460 1.00 91.69 79 ALA A CA 1
ATOM 615 C C . ALA A 1 79 ? -14.093 -4.385 -6.806 1.00 91.69 79 ALA A C 1
ATOM 617 O O . ALA A 1 79 ? -13.505 -3.303 -6.890 1.00 91.69 79 ALA A O 1
ATOM 618 N N . ASP A 1 80 ? -14.651 -5.004 -7.840 1.00 76.12 80 ASP A N 1
ATOM 619 C CA . ASP A 1 80 ? -14.860 -4.339 -9.117 1.00 76.12 80 ASP A CA 1
ATOM 620 C C . ASP A 1 80 ? -15.936 -3.254 -8.941 1.00 76.12 80 ASP A C 1
ATOM 622 O O . ASP A 1 80 ? -16.821 -3.384 -8.088 1.00 76.12 80 ASP A O 1
ATOM 626 N N . GLU A 1 81 ? -15.882 -2.175 -9.726 1.00 60.44 81 GLU A N 1
ATOM 627 C CA . GLU A 1 81 ? -16.829 -1.054 -9.586 1.00 60.44 81 GLU A CA 1
ATOM 628 C C . GLU A 1 81 ? -18.297 -1.469 -9.841 1.00 60.44 81 GLU A C 1
ATOM 630 O O . GLU A 1 81 ? -19.220 -0.735 -9.485 1.00 60.44 81 GLU A O 1
ATOM 635 N N . ASP A 1 82 ? -18.528 -2.666 -10.395 1.00 55.34 82 ASP A N 1
ATOM 636 C CA . ASP A 1 82 ? -19.853 -3.224 -10.696 1.00 55.34 82 ASP A CA 1
ATOM 637 C C . ASP A 1 82 ? -20.508 -4.002 -9.531 1.00 55.34 82 ASP A C 1
ATOM 639 O O . ASP A 1 82 ? -21.705 -4.271 -9.582 1.00 55.34 82 ASP A O 1
ATOM 643 N N . ASP A 1 83 ? -19.791 -4.314 -8.440 1.00 53.06 83 ASP A N 1
ATOM 644 C CA . ASP A 1 83 ? -20.347 -5.110 -7.317 1.00 53.06 83 ASP A CA 1
ATOM 645 C C . ASP A 1 83 ? -21.194 -4.271 -6.330 1.00 53.06 83 ASP A C 1
ATOM 647 O O . ASP A 1 83 ? -21.668 -4.750 -5.303 1.00 53.06 83 ASP A O 1
ATOM 651 N N . SER A 1 84 ? -21.409 -2.988 -6.639 1.00 48.19 84 SER A N 1
ATOM 652 C CA . SER A 1 84 ? -22.196 -2.055 -5.815 1.00 48.19 84 SER A CA 1
ATOM 653 C C . SER A 1 84 ? -23.679 -1.960 -6.215 1.00 48.19 84 SER A C 1
ATOM 655 O O . SER A 1 84 ? -24.329 -0.971 -5.863 1.00 48.19 84 SER A O 1
ATOM 657 N N . ARG A 1 85 ? -24.226 -2.929 -6.967 1.00 41.12 85 ARG A N 1
ATOM 658 C CA . ARG A 1 85 ? -25.575 -2.841 -7.557 1.00 41.12 85 ARG A CA 1
ATOM 659 C C . ARG A 1 85 ? -26.556 -3.925 -7.122 1.00 41.12 85 ARG A C 1
ATOM 661 O O . ARG A 1 85 ? -26.195 -5.118 -7.147 1.00 41.12 85 ARG A O 1
#

Radius of gyration: 12.34 Å; Cα contacts (8 Å, |Δi|>4): 155; chains: 1; bounding box: 38×25×25 Å

Sequence (85 aa):
MTEQAFTLEALAQYDGLEGRKAYIAVDGVVYDVTDIPQWQDGLHQGRFQAGKDYSQEIRSESPHGLSMLSRAKRVGVLADEDDSR

Mean predicted aligned error: 4.0 Å

Secondary structure (DSSP, 8-state):
-PPPEE-HHHHTT-B-GGG--BEEEETTEEEE-TT-GGGGGGEETTTEESSEE-TTHHHHT-TTGGGGGGGSEEEEEEPPTTTT-